Protein AF-A0A7S3U4G2-F1 (afdb_monomer_lite)

Organism: Emiliania huxleyi (NCBI:txid2903)

Structure (mmCIF, N/CA/C/O backbone):
data_AF-A0A7S3U4G2-F1
#
_entry.id   AF-A0A7S3U4G2-F1
#
loop_
_atom_site.group_PDB
_atom_site.id
_atom_site.type_symbol
_atom_site.label_atom_id
_atom_site.label_alt_id
_atom_site.label_comp_id
_atom_site.label_asym_id
_atom_site.label_entity_id
_atom_site.label_seq_id
_atom_site.pdbx_PDB_ins_code
_atom_site.Cartn_x
_atom_site.Cartn_y
_atom_site.Cartn_z
_atom_site.occupancy
_atom_site.B_iso_or_equiv
_atom_site.auth_seq_id
_atom_site.auth_comp_id
_atom_site.auth_asym_id
_atom_site.auth_atom_id
_atom_site.pdbx_PDB_model_num
ATOM 1 N N . MET A 1 1 ? 7.130 -11.786 4.371 1.00 57.59 1 MET A N 1
ATOM 2 C CA . MET A 1 1 ? 6.253 -10.591 4.353 1.00 57.59 1 MET A CA 1
ATOM 3 C C . MET A 1 1 ? 6.953 -9.385 3.728 1.00 57.59 1 MET A C 1
ATOM 5 O O . MET A 1 1 ? 6.500 -8.900 2.701 1.00 57.59 1 MET A O 1
ATOM 9 N N . THR A 1 2 ? 8.106 -8.958 4.252 1.00 66.75 2 THR A N 1
ATOM 10 C CA . THR A 1 2 ? 8.845 -7.776 3.760 1.00 66.75 2 THR A CA 1
ATOM 11 C C . THR A 1 2 ? 9.360 -7.904 2.317 1.00 66.75 2 THR A C 1
ATOM 13 O O . THR A 1 2 ? 9.430 -6.906 1.603 1.00 66.75 2 THR A O 1
ATOM 16 N N . GLU A 1 3 ? 9.687 -9.114 1.851 1.00 79.25 3 GLU A N 1
ATOM 17 C CA . GLU A 1 3 ? 10.162 -9.329 0.473 1.00 79.25 3 GLU A CA 1
ATOM 18 C C . GLU A 1 3 ? 9.073 -9.144 -0.588 1.00 79.25 3 GLU A C 1
ATOM 20 O O . GLU A 1 3 ? 9.328 -8.510 -1.610 1.00 79.25 3 GLU A O 1
ATOM 25 N N . ALA A 1 4 ? 7.849 -9.615 -0.330 1.00 83.06 4 ALA A N 1
ATOM 26 C CA . ALA A 1 4 ? 6.723 -9.422 -1.245 1.00 83.06 4 ALA A CA 1
ATOM 27 C C . ALA A 1 4 ? 6.424 -7.926 -1.426 1.00 83.06 4 ALA A C 1
ATOM 29 O O . ALA A 1 4 ? 6.342 -7.437 -2.547 1.00 83.06 4 ALA A O 1
ATOM 30 N N . LEU A 1 5 ? 6.377 -7.179 -0.320 1.00 84.56 5 LEU A N 1
ATOM 31 C CA . LEU A 1 5 ? 6.227 -5.723 -0.309 1.00 84.56 5 LEU A CA 1
ATOM 32 C C . LEU A 1 5 ? 7.298 -5.018 -1.156 1.00 84.56 5 LEU A C 1
ATOM 34 O O . LEU A 1 5 ? 6.968 -4.215 -2.024 1.00 84.56 5 LEU A O 1
ATOM 38 N N . ARG A 1 6 ? 8.578 -5.364 -0.967 1.00 85.56 6 ARG A N 1
ATOM 39 C CA . ARG A 1 6 ? 9.690 -4.822 -1.773 1.00 85.56 6 ARG A CA 1
ATOM 40 C C . ARG A 1 6 ? 9.549 -5.146 -3.256 1.00 85.56 6 ARG A C 1
ATOM 42 O O . ARG A 1 6 ? 9.810 -4.280 -4.091 1.00 85.56 6 ARG A O 1
ATOM 49 N N . SER A 1 7 ? 9.134 -6.370 -3.573 1.00 89.06 7 SER A N 1
ATOM 50 C CA . SER A 1 7 ? 8.895 -6.801 -4.949 1.00 89.06 7 SER A CA 1
ATOM 51 C C . SER A 1 7 ? 7.796 -5.963 -5.608 1.00 89.06 7 SER A C 1
ATOM 53 O O . SER A 1 7 ? 8.023 -5.401 -6.678 1.00 89.06 7 SER A O 1
ATOM 55 N N . HIS A 1 8 ? 6.656 -5.772 -4.933 1.00 90.81 8 HIS A N 1
ATOM 56 C CA . HIS A 1 8 ? 5.550 -4.958 -5.445 1.00 90.81 8 HIS A CA 1
ATOM 57 C C . HIS A 1 8 ? 5.935 -3.490 -5.631 1.00 90.81 8 HIS A C 1
ATOM 59 O O . HIS A 1 8 ? 5.582 -2.903 -6.648 1.00 90.81 8 HIS A O 1
ATOM 65 N N . VAL A 1 9 ? 6.704 -2.894 -4.712 1.00 89.44 9 VAL A N 1
ATOM 66 C CA . VAL A 1 9 ? 7.196 -1.515 -4.889 1.00 89.44 9 VAL A CA 1
ATOM 67 C C . VAL A 1 9 ? 8.106 -1.405 -6.116 1.00 89.44 9 VAL A C 1
ATOM 69 O O . VAL A 1 9 ? 7.990 -0.457 -6.894 1.00 89.44 9 VAL A O 1
ATOM 72 N N . ARG A 1 10 ? 8.999 -2.380 -6.330 1.00 88.62 10 ARG A N 1
ATOM 73 C CA . ARG A 1 10 ? 9.866 -2.412 -7.517 1.00 88.62 10 ARG A CA 1
ATOM 74 C C . ARG A 1 10 ?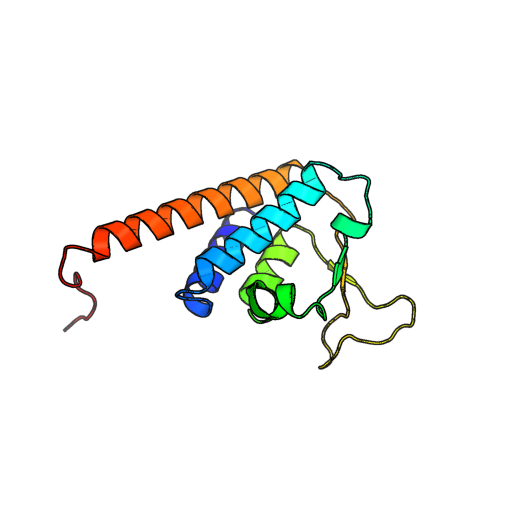 9.056 -2.593 -8.804 1.00 88.62 10 ARG A C 1
ATOM 76 O O . ARG A 1 10 ? 9.342 -1.908 -9.783 1.00 88.62 10 ARG A O 1
ATOM 83 N N . ALA A 1 11 ? 8.064 -3.479 -8.803 1.00 90.69 11 ALA A N 1
ATOM 84 C CA . ALA A 1 11 ? 7.182 -3.698 -9.946 1.00 90.69 11 ALA A CA 1
ATOM 85 C C . ALA A 1 11 ? 6.344 -2.445 -10.252 1.00 90.69 11 ALA A C 1
ATOM 87 O O . ALA A 1 11 ? 6.334 -1.977 -11.388 1.00 90.69 11 ALA A O 1
ATOM 88 N N . LEU A 1 12 ? 5.779 -1.806 -9.221 1.00 90.50 12 LEU A N 1
ATOM 89 C CA . LEU A 1 12 ? 5.065 -0.535 -9.341 1.00 90.50 12 LEU A CA 1
ATOM 90 C C . LEU A 1 12 ? 5.952 0.546 -9.959 1.00 90.50 12 LEU A C 1
ATOM 92 O O . LEU A 1 12 ? 5.480 1.307 -10.795 1.00 90.50 12 LEU A O 1
ATOM 96 N N . ARG A 1 13 ? 7.237 0.609 -9.597 1.00 87.69 13 ARG A N 1
ATOM 97 C CA . ARG A 1 13 ? 8.189 1.541 -10.213 1.00 87.69 13 ARG A CA 1
ATOM 98 C C . ARG A 1 13 ? 8.384 1.282 -11.702 1.00 87.69 13 ARG A C 1
ATOM 100 O O . ARG A 1 13 ? 8.422 2.235 -12.475 1.00 87.69 13 ARG A O 1
ATOM 107 N N . ALA A 1 14 ? 8.521 0.017 -12.085 1.00 88.12 14 ALA A N 1
ATOM 108 C CA . ALA A 1 14 ? 8.677 -0.372 -13.480 1.00 88.12 14 ALA A CA 1
ATOM 109 C C . ALA A 1 14 ? 7.418 -0.058 -14.308 1.00 88.12 14 ALA A C 1
ATOM 111 O O . ALA A 1 14 ? 7.545 0.396 -15.439 1.00 88.12 14 ALA A O 1
ATOM 112 N N . GLU A 1 15 ? 6.224 -0.236 -13.735 1.00 90.00 15 GLU A N 1
ATOM 113 C CA . GLU A 1 15 ? 4.950 0.054 -14.409 1.00 90.00 15 GLU A CA 1
ATOM 114 C C . GLU A 1 15 ? 4.600 1.548 -14.444 1.00 90.00 15 GLU A C 1
ATOM 116 O O . GLU A 1 15 ? 4.120 2.061 -15.451 1.00 90.00 15 GLU A O 1
ATOM 121 N N . SER A 1 16 ? 4.826 2.259 -13.338 1.00 85.62 16 SER A N 1
ATOM 122 C CA . SER A 1 16 ? 4.400 3.655 -13.179 1.00 85.62 16 SER A CA 1
ATOM 123 C C . SER A 1 16 ? 5.389 4.642 -13.790 1.00 85.62 16 SER A C 1
ATOM 125 O O . SER A 1 16 ? 5.000 5.766 -14.112 1.00 85.62 16 SER A O 1
ATOM 127 N N . GLY A 1 17 ? 6.666 4.260 -13.912 1.00 86.12 17 GLY A N 1
ATOM 128 C CA . GLY A 1 17 ? 7.730 5.122 -14.423 1.00 86.12 17 GLY A CA 1
ATOM 129 C C . GLY A 1 17 ? 7.780 6.461 -13.684 1.00 86.12 17 GLY A C 1
ATOM 130 O O . GLY A 1 17 ? 8.026 6.514 -12.481 1.00 86.12 17 GLY A O 1
ATOM 131 N N . GLU A 1 18 ? 7.495 7.550 -14.397 1.00 84.31 18 GLU A N 1
ATOM 132 C CA . GLU A 1 18 ? 7.459 8.917 -13.855 1.00 84.31 18 GLU A CA 1
ATOM 133 C C . GLU A 1 18 ? 6.320 9.143 -12.847 1.00 84.31 18 GLU A C 1
ATOM 135 O O . GLU A 1 18 ? 6.453 9.947 -11.926 1.00 84.31 18 GLU A O 1
ATOM 140 N N . LYS A 1 19 ? 5.216 8.391 -12.953 1.00 86.50 19 LYS A N 1
ATOM 141 C CA . LYS A 1 19 ? 4.089 8.462 -12.005 1.00 86.50 19 LYS A CA 1
ATOM 142 C C . LYS A 1 19 ? 4.371 7.747 -10.682 1.00 86.50 19 LYS A C 1
ATOM 144 O O . LYS A 1 19 ? 3.535 7.794 -9.782 1.00 86.50 19 LYS A O 1
ATOM 149 N N . PHE A 1 20 ? 5.528 7.096 -10.548 1.00 88.88 20 PHE A N 1
ATOM 150 C CA . PHE A 1 20 ? 5.891 6.341 -9.352 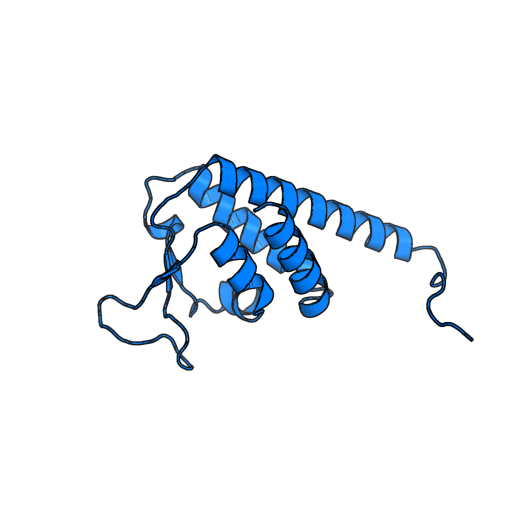1.00 88.88 20 PHE A CA 1
ATOM 151 C C . PHE A 1 20 ? 5.869 7.201 -8.082 1.00 88.88 20 PHE A C 1
ATOM 153 O O . PHE A 1 20 ? 5.338 6.758 -7.069 1.00 88.88 20 PHE A O 1
ATOM 160 N N . ASP A 1 21 ? 6.364 8.442 -8.136 1.00 88.00 21 ASP A N 1
ATOM 161 C CA . ASP A 1 21 ? 6.355 9.341 -6.970 1.00 88.00 21 ASP A CA 1
ATOM 162 C C . ASP A 1 21 ? 4.921 9.665 -6.517 1.00 88.00 21 ASP A C 1
ATOM 164 O O . ASP A 1 21 ? 4.592 9.506 -5.344 1.00 88.00 21 ASP A O 1
ATOM 168 N N . ALA A 1 22 ? 4.030 9.992 -7.461 1.00 89.44 22 ALA A N 1
ATOM 169 C CA . ALA A 1 22 ? 2.620 10.267 -7.178 1.00 89.44 22 ALA A CA 1
ATOM 170 C C . ALA A 1 22 ? 1.862 9.033 -6.651 1.00 89.44 22 ALA A C 1
ATOM 172 O O . ALA A 1 22 ? 0.973 9.157 -5.800 1.00 89.44 22 ALA A O 1
ATOM 173 N N . ALA A 1 23 ? 2.207 7.840 -7.145 1.00 90.25 23 ALA A N 1
ATOM 174 C CA . ALA A 1 23 ? 1.660 6.573 -6.670 1.00 90.25 23 ALA A CA 1
ATOM 175 C C . ALA A 1 23 ? 2.082 6.299 -5.216 1.00 90.25 23 ALA A C 1
ATOM 177 O O . ALA A 1 23 ? 1.239 5.985 -4.370 1.00 90.25 23 ALA A O 1
ATOM 178 N N . LEU A 1 24 ? 3.373 6.479 -4.908 1.00 90.12 24 LEU A N 1
ATOM 179 C CA . LEU A 1 24 ? 3.916 6.329 -3.558 1.00 90.12 24 LEU A CA 1
ATOM 180 C C . LEU A 1 24 ? 3.353 7.371 -2.589 1.00 90.12 24 LEU A C 1
ATOM 182 O O . LEU A 1 24 ? 3.013 7.012 -1.467 1.00 90.12 24 LEU A O 1
ATOM 186 N N . ASP A 1 25 ? 3.213 8.628 -3.008 1.00 90.12 25 ASP A N 1
ATOM 187 C CA . ASP A 1 25 ? 2.622 9.696 -2.194 1.00 90.12 25 ASP A CA 1
ATOM 188 C C . ASP A 1 25 ? 1.161 9.394 -1.830 1.00 90.12 25 ASP A C 1
ATOM 190 O O . ASP A 1 25 ? 0.761 9.477 -0.664 1.00 90.12 25 ASP A O 1
ATOM 194 N N . THR A 1 26 ? 0.388 8.918 -2.812 1.00 90.88 26 THR A N 1
ATOM 195 C CA . THR A 1 26 ? -0.989 8.463 -2.587 1.00 90.88 26 THR A CA 1
ATOM 196 C C . THR A 1 26 ? -1.014 7.306 -1.588 1.00 90.88 26 THR A C 1
ATOM 198 O O . THR A 1 26 ? -1.779 7.340 -0.625 1.00 90.88 26 THR A O 1
ATOM 201 N N . CYS A 1 27 ? -0.148 6.303 -1.765 1.00 90.75 27 CYS A N 1
ATOM 202 C CA . CYS A 1 27 ? -0.077 5.160 -0.859 1.00 90.75 27 CYS A CA 1
ATOM 203 C C . CYS A 1 27 ? 0.346 5.570 0.560 1.00 90.75 27 CYS A C 1
ATOM 205 O O . CYS A 1 27 ? -0.257 5.133 1.537 1.00 90.75 27 CYS A O 1
ATOM 207 N N . LYS A 1 28 ? 1.345 6.447 0.687 1.00 91.12 28 LYS A N 1
ATOM 208 C CA . LYS A 1 28 ? 1.814 6.994 1.964 1.00 91.12 28 LYS A CA 1
ATOM 209 C C . LYS A 1 28 ? 0.689 7.728 2.690 1.00 91.12 28 LYS A C 1
ATOM 211 O O . LYS A 1 28 ? 0.503 7.524 3.885 1.00 91.12 28 LYS A O 1
ATOM 216 N N . THR A 1 29 ? -0.064 8.565 1.981 1.00 91.06 29 THR A N 1
ATOM 217 C CA . THR A 1 29 ? -1.191 9.319 2.548 1.00 91.06 29 THR A CA 1
ATOM 218 C C . THR A 1 29 ? -2.280 8.384 3.064 1.00 91.06 29 THR A C 1
ATOM 220 O O . THR A 1 29 ? -2.758 8.559 4.180 1.00 91.06 29 THR A O 1
ATOM 223 N N . LEU A 1 30 ? -2.622 7.345 2.298 1.00 89.12 30 LEU A N 1
ATOM 224 C CA . LEU A 1 30 ? -3.596 6.339 2.725 1.00 89.12 30 LEU A CA 1
ATOM 225 C C . LEU A 1 30 ? -3.149 5.620 4.005 1.00 89.12 30 LEU A C 1
ATOM 227 O O . LEU A 1 30 ? -3.928 5.515 4.948 1.00 89.12 30 LEU A O 1
ATOM 231 N N . LEU A 1 31 ? -1.889 5.181 4.062 1.00 90.06 31 LEU A N 1
ATOM 232 C CA . LEU A 1 31 ? -1.334 4.496 5.231 1.00 90.06 31 LEU A CA 1
ATOM 233 C C . LEU A 1 31 ? -1.238 5.407 6.459 1.00 90.06 31 LEU A C 1
ATOM 235 O O . LEU A 1 31 ? -1.576 4.965 7.553 1.00 90.06 31 LEU A O 1
ATOM 239 N N . GLN A 1 32 ? -0.818 6.666 6.292 1.00 90.62 32 GLN A N 1
ATOM 240 C CA . GLN A 1 32 ? -0.786 7.642 7.390 1.00 90.62 32 GLN A CA 1
ATOM 241 C C . GLN A 1 32 ? -2.181 7.891 7.947 1.00 90.62 32 GLN A C 1
ATOM 243 O O . GLN A 1 32 ? -2.358 7.755 9.148 1.00 90.62 32 GLN A O 1
ATOM 248 N N . ASN A 1 33 ? -3.181 8.133 7.096 1.00 91.00 33 ASN A N 1
ATOM 249 C CA . ASN A 1 33 ? -4.547 8.376 7.561 1.00 91.00 33 ASN A CA 1
ATOM 250 C C . ASN A 1 33 ? -5.092 7.204 8.398 1.00 91.00 33 ASN A C 1
ATOM 252 O O . ASN A 1 33 ? -5.761 7.422 9.405 1.00 91.00 33 ASN A O 1
ATOM 256 N N . VAL A 1 34 ? -4.784 5.960 8.008 1.00 90.06 34 VAL A N 1
ATOM 257 C CA . VAL A 1 34 ? -5.155 4.763 8.782 1.00 90.06 34 VAL A CA 1
ATOM 258 C C . VAL A 1 34 ? -4.371 4.668 10.091 1.00 90.06 34 VAL A C 1
ATOM 260 O O . VAL A 1 34 ? -4.943 4.295 11.107 1.00 90.06 34 VAL A O 1
ATOM 263 N N . LEU A 1 35 ? -3.073 4.981 10.091 1.00 88.56 35 LEU A N 1
ATOM 264 C CA . LEU A 1 35 ? -2.243 4.954 11.301 1.00 88.56 35 LEU A CA 1
ATOM 265 C C . LEU A 1 35 ? -2.627 6.053 12.301 1.00 88.56 35 LEU A C 1
ATOM 267 O O . LEU A 1 35 ? -2.607 5.813 13.505 1.00 88.56 35 LEU A O 1
ATOM 271 N N . GLU A 1 36 ? -2.975 7.241 11.810 1.00 89.56 36 GLU A N 1
ATOM 272 C CA . GLU A 1 36 ? -3.425 8.376 12.616 1.00 89.56 36 GLU A CA 1
ATOM 273 C C . GLU A 1 36 ? -4.836 8.148 13.165 1.00 89.56 36 GLU A C 1
ATOM 275 O O . GLU A 1 36 ? -5.115 8.475 14.318 1.00 89.56 36 GLU A O 1
ATOM 280 N N . GLN A 1 37 ? -5.727 7.565 12.357 1.00 88.56 37 GLN A N 1
ATOM 281 C CA . GLN A 1 37 ? -7.114 7.300 12.732 1.00 88.56 37 GLN A CA 1
ATOM 282 C C . GLN A 1 37 ? -7.522 5.854 12.394 1.00 88.56 37 GLN A C 1
ATOM 284 O O . GLN A 1 37 ? -8.322 5.626 11.483 1.00 88.56 37 GLN A O 1
ATOM 289 N N . PRO A 1 38 ? -7.030 4.855 13.150 1.00 85.06 38 PRO A N 1
ATOM 290 C CA . PRO A 1 38 ? -7.322 3.447 12.878 1.00 85.06 38 PRO A CA 1
ATOM 291 C C . PRO A 1 38 ? -8.771 3.063 13.189 1.00 85.06 38 PRO A C 1
ATOM 293 O O . PRO A 1 38 ? -9.251 2.054 12.683 1.00 85.06 38 PRO A O 1
ATOM 296 N N . ASP A 1 39 ? -9.484 3.843 14.001 1.00 83.06 39 ASP A N 1
ATOM 297 C CA . ASP A 1 39 ? -10.900 3.611 14.332 1.00 83.06 39 ASP A CA 1
ATOM 298 C C . ASP A 1 39 ? -11.853 4.072 13.210 1.00 83.06 39 ASP A C 1
ATOM 300 O O . ASP A 1 39 ? -13.003 3.655 13.109 1.00 83.06 39 ASP A O 1
ATOM 304 N N . GLU A 1 40 ? -11.356 4.913 12.307 1.00 85.25 40 GLU A N 1
ATOM 305 C CA . GLU A 1 40 ? -12.167 5.623 11.333 1.00 85.25 40 GLU A CA 1
ATOM 306 C C . GLU A 1 40 ? -12.321 4.794 10.042 1.00 85.25 40 GLU A C 1
ATOM 308 O O . GLU A 1 40 ? -11.435 4.714 9.183 1.00 85.25 40 GLU A O 1
ATOM 313 N N . ALA A 1 41 ? -13.488 4.159 9.891 1.00 79.44 41 ALA A N 1
ATOM 314 C CA . ALA A 1 41 ? -13.774 3.195 8.823 1.00 79.44 41 ALA A CA 1
ATOM 315 C C . ALA A 1 41 ? -13.593 3.761 7.400 1.00 79.44 41 ALA A C 1
ATOM 317 O O . ALA A 1 41 ? -13.231 3.021 6.479 1.00 79.44 41 ALA A O 1
ATOM 318 N N . LYS A 1 42 ? -13.782 5.075 7.207 1.00 81.19 42 LYS A N 1
ATOM 319 C CA . LYS A 1 42 ? -13.562 5.737 5.906 1.00 81.19 42 LYS A CA 1
ATOM 320 C C . LYS A 1 42 ? -12.099 5.714 5.453 1.00 81.19 42 LYS A C 1
ATOM 322 O O . LYS A 1 42 ? -11.858 5.764 4.255 1.00 81.19 42 LYS A O 1
ATOM 327 N N . PHE A 1 43 ? -11.131 5.633 6.370 1.00 85.75 43 PHE A N 1
ATOM 328 C CA . PHE A 1 43 ? -9.711 5.521 6.011 1.00 85.75 43 PHE A CA 1
ATOM 329 C C . PHE A 1 43 ? -9.287 4.073 5.806 1.00 85.75 43 PHE A C 1
ATOM 331 O O . PHE A 1 43 ? -8.415 3.795 4.988 1.00 85.75 43 PHE A O 1
ATOM 338 N N . ARG A 1 44 ? -9.968 3.141 6.476 1.00 85.62 44 ARG A N 1
ATOM 339 C CA . ARG A 1 44 ? -9.799 1.697 6.274 1.00 85.62 44 ARG A CA 1
ATOM 340 C C . ARG A 1 44 ? -10.447 1.198 4.984 1.00 85.62 44 ARG A C 1
ATOM 342 O O . ARG A 1 44 ? -10.284 0.031 4.657 1.00 85.62 44 ARG A O 1
ATOM 349 N N . THR A 1 45 ? -11.172 2.045 4.254 1.00 86.12 45 THR A N 1
ATOM 350 C CA . THR A 1 45 ? -11.877 1.657 3.028 1.00 86.12 45 THR A CA 1
ATOM 351 C C . THR A 1 45 ? -11.500 2.581 1.877 1.00 86.12 45 THR A C 1
ATOM 353 O O . THR A 1 45 ? -11.735 3.785 1.923 1.00 86.12 45 THR 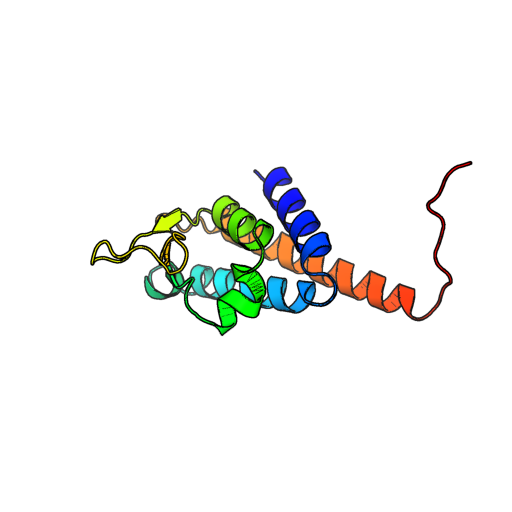A O 1
ATOM 356 N N . ILE A 1 46 ? -10.945 2.022 0.807 1.00 87.38 46 ILE A N 1
ATOM 357 C CA . ILE A 1 46 ? -10.529 2.753 -0.388 1.00 87.38 46 ILE A CA 1
ATOM 358 C C . ILE A 1 46 ? -11.493 2.427 -1.518 1.00 87.38 46 ILE A C 1
ATOM 360 O O . ILE A 1 46 ? -11.748 1.269 -1.829 1.00 87.38 46 ILE A O 1
ATOM 364 N N . ARG A 1 47 ? -12.020 3.461 -2.167 1.00 84.44 47 ARG A N 1
ATOM 365 C CA . ARG A 1 47 ? -12.966 3.319 -3.275 1.00 84.44 47 ARG A CA 1
ATOM 366 C C . ARG A 1 47 ? -12.199 3.225 -4.592 1.00 84.44 47 ARG A C 1
ATOM 368 O O . ARG A 1 47 ? -11.604 4.214 -5.019 1.00 84.44 47 ARG A O 1
ATOM 375 N N . LEU A 1 48 ? -12.232 2.061 -5.242 1.00 81.81 48 LEU A N 1
ATOM 376 C CA . LEU A 1 48 ? -11.477 1.816 -6.480 1.00 81.81 48 LEU A CA 1
ATOM 377 C C . LEU A 1 48 ? -11.984 2.669 -7.650 1.00 81.81 48 LEU A C 1
ATOM 379 O O . LEU A 1 48 ? -11.196 3.095 -8.489 1.00 81.81 48 LEU A O 1
ATOM 383 N N . GLY A 1 49 ? -13.276 3.011 -7.646 1.00 76.00 49 GLY A N 1
ATOM 384 C CA . GLY A 1 49 ? -13.880 3.934 -8.612 1.00 76.00 49 GLY A CA 1
ATOM 385 C C . GLY A 1 49 ? -13.526 5.417 -8.416 1.00 76.00 49 GLY A C 1
ATOM 386 O O . GLY A 1 49 ? -13.991 6.252 -9.188 1.00 76.00 49 GLY A O 1
ATOM 387 N N . ASN A 1 50 ? -12.741 5.791 -7.397 1.00 83.75 50 ASN A N 1
ATOM 388 C CA . ASN A 1 50 ? -12.285 7.175 -7.255 1.00 83.75 50 ASN A CA 1
ATOM 389 C C . ASN A 1 50 ? -11.245 7.486 -8.342 1.00 83.75 50 ASN A C 1
ATOM 391 O O . ASN A 1 50 ? -10.133 6.966 -8.297 1.00 83.75 50 ASN A O 1
ATOM 395 N N . ALA A 1 51 ? -11.586 8.374 -9.281 1.00 83.75 51 ALA A N 1
ATOM 396 C CA . ALA A 1 51 ? -10.734 8.730 -10.415 1.00 83.75 51 ALA A CA 1
ATOM 397 C C . ALA A 1 51 ? -9.318 9.169 -10.000 1.00 83.75 51 ALA A C 1
ATOM 399 O O . ALA A 1 51 ? -8.351 8.794 -10.658 1.00 83.75 51 ALA A O 1
ATOM 400 N N . ALA A 1 52 ? -9.177 9.904 -8.890 1.00 84.88 52 ALA A N 1
ATOM 401 C CA . ALA A 1 52 ? -7.871 10.349 -8.402 1.00 84.88 52 ALA A CA 1
ATOM 402 C C . ALA A 1 52 ? -7.017 9.179 -7.894 1.00 84.88 52 ALA A C 1
ATOM 404 O O . ALA A 1 52 ? -5.821 9.117 -8.174 1.00 84.88 52 ALA A O 1
ATOM 405 N N . PHE A 1 53 ? -7.633 8.237 -7.175 1.00 87.12 53 PHE A N 1
ATOM 406 C CA . PHE A 1 53 ? -6.957 7.023 -6.728 1.00 87.12 53 PHE A CA 1
ATOM 407 C C . PHE A 1 53 ? -6.613 6.128 -7.918 1.00 87.12 53 PHE A C 1
ATOM 409 O O . PHE A 1 53 ? -5.475 5.680 -8.040 1.00 87.12 53 PHE A O 1
ATOM 416 N N . HIS A 1 54 ? -7.574 5.900 -8.814 1.00 86.69 54 HIS A N 1
ATOM 417 C CA . HIS A 1 54 ? -7.403 5.036 -9.973 1.00 86.69 54 HIS A CA 1
ATOM 418 C C . HIS A 1 54 ? -6.277 5.544 -10.879 1.00 86.69 54 HIS A C 1
ATOM 420 O O . HIS A 1 54 ? -5.339 4.809 -11.140 1.00 86.69 54 HIS A O 1
ATOM 426 N N . GLN A 1 55 ? -6.271 6.826 -11.247 1.00 87.00 55 GLN A N 1
ATOM 427 C CA . GLN A 1 55 ? -5.218 7.428 -12.080 1.00 87.00 55 GLN A CA 1
ATOM 428 C C . GLN A 1 55 ? -3.809 7.368 -11.465 1.00 87.00 55 GLN A C 1
ATOM 430 O O . GLN A 1 55 ? -2.814 7.389 -12.192 1.00 87.00 55 GLN A O 1
ATOM 435 N N . ARG A 1 56 ? -3.703 7.358 -10.129 1.00 87.94 56 ARG A N 1
ATOM 436 C CA . ARG A 1 56 ? -2.411 7.414 -9.426 1.00 87.94 56 ARG A CA 1
ATOM 437 C C . ARG A 1 56 ? -1.878 6.052 -9.012 1.00 87.94 56 ARG A C 1
ATOM 439 O O . ARG A 1 56 ? -0.679 5.836 -9.106 1.00 87.94 56 ARG A O 1
ATOM 446 N N . LEU A 1 57 ? -2.741 5.162 -8.534 1.00 88.19 57 LEU A N 1
ATOM 447 C CA . LEU A 1 57 ? -2.345 3.875 -7.962 1.00 88.19 57 LEU A CA 1
ATOM 448 C C . LEU A 1 57 ? -3.249 2.732 -8.430 1.00 88.19 57 LEU A C 1
ATOM 450 O O . LEU A 1 57 ? -2.751 1.657 -8.747 1.00 88.19 57 LEU A O 1
ATOM 454 N N . GLY A 1 58 ? -4.563 2.963 -8.505 1.00 85.44 58 GLY A N 1
ATOM 455 C CA . GLY A 1 58 ? -5.542 1.912 -8.794 1.00 85.44 58 GLY A CA 1
ATOM 456 C C . GLY A 1 58 ? -5.533 1.374 -10.226 1.00 85.44 58 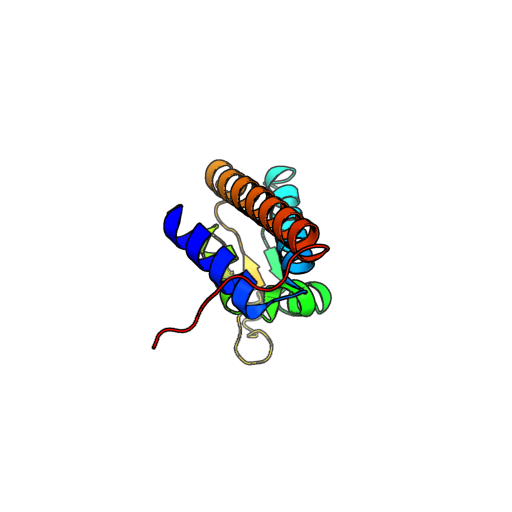GLY A C 1
ATOM 457 O O . GLY A 1 58 ? -6.048 0.286 -10.451 1.00 85.44 58 GLY A O 1
ATOM 458 N N . GLN A 1 59 ? -4.936 2.095 -11.177 1.00 86.69 59 GLN A N 1
ATOM 459 C CA . GLN A 1 59 ? -4.723 1.633 -12.550 1.00 86.69 59 GLN A CA 1
ATOM 460 C C . GLN A 1 59 ? -3.568 0.628 -12.661 1.00 86.69 59 GLN A C 1
ATOM 462 O O . GLN A 1 59 ? -3.435 -0.035 -13.685 1.00 86.69 59 GLN A O 1
ATOM 467 N N . PHE A 1 60 ? -2.706 0.546 -11.641 1.00 89.88 60 PHE A N 1
ATOM 468 C CA . PHE A 1 60 ? -1.524 -0.306 -11.659 1.00 89.88 60 PHE A CA 1
ATOM 469 C C . PHE A 1 60 ? -1.795 -1.593 -10.871 1.00 89.88 60 PHE A C 1
ATOM 471 O O . PHE A 1 60 ? -2.043 -1.520 -9.661 1.00 89.88 60 PHE A O 1
ATOM 478 N N . PRO A 1 61 ? -1.693 -2.782 -11.492 1.00 88.44 61 PRO A N 1
ATOM 479 C CA . PRO A 1 61 ? -1.888 -4.049 -10.793 1.00 88.44 61 PRO A CA 1
ATOM 480 C C . PRO A 1 61 ? -0.896 -4.220 -9.635 1.00 88.44 61 PRO A C 1
ATOM 482 O O . PRO A 1 61 ? -1.299 -4.663 -8.558 1.00 88.44 61 PRO A O 1
ATOM 485 N N . SER A 1 62 ? 0.361 -3.774 -9.783 1.00 90.38 62 SER A N 1
ATOM 486 C CA . SER A 1 62 ? 1.320 -3.758 -8.667 1.00 90.38 62 SER A CA 1
ATOM 487 C C . SER A 1 62 ? 0.904 -2.835 -7.519 1.00 90.38 62 SER A C 1
ATOM 489 O O . SER A 1 62 ? 1.231 -3.114 -6.368 1.00 90.38 62 SER A O 1
ATOM 491 N N . GLY A 1 63 ? 0.164 -1.756 -7.799 1.00 89.00 63 GLY A N 1
ATOM 492 C CA . GLY A 1 63 ? -0.361 -0.843 -6.780 1.00 89.00 63 GLY A CA 1
ATOM 493 C C . GLY A 1 63 ? -1.447 -1.501 -5.931 1.00 89.00 63 GLY A C 1
ATOM 494 O O . GLY A 1 63 ? -1.422 -1.412 -4.704 1.00 89.00 63 GLY A O 1
ATOM 495 N N . ILE A 1 64 ? -2.350 -2.242 -6.572 1.00 89.06 64 ILE A N 1
ATOM 496 C CA . ILE A 1 64 ? -3.365 -3.045 -5.879 1.00 89.06 64 ILE A CA 1
ATOM 497 C C . ILE A 1 64 ? -2.714 -4.195 -5.095 1.00 89.06 64 ILE A C 1
ATOM 499 O O . ILE A 1 64 ? -3.040 -4.408 -3.929 1.00 89.06 64 ILE A O 1
ATOM 503 N N . ALA A 1 65 ? -1.752 -4.905 -5.692 1.00 89.69 65 ALA A N 1
ATOM 504 C CA . ALA A 1 65 ? -1.038 -6.004 -5.034 1.00 89.69 65 ALA A CA 1
ATOM 505 C C . ALA A 1 65 ? -0.231 -5.543 -3.804 1.00 89.69 65 ALA A C 1
ATOM 507 O O . ALA A 1 65 ? -0.158 -6.254 -2.794 1.00 89.69 65 ALA A O 1
ATOM 508 N N . LEU A 1 66 ? 0.329 -4.330 -3.856 1.00 89.56 66 LEU A N 1
ATOM 509 C CA . LEU A 1 66 ? 0.977 -3.685 -2.717 1.00 89.56 66 LEU A CA 1
ATOM 510 C C . LEU A 1 66 ? -0.012 -3.474 -1.562 1.00 89.56 66 LEU A C 1
ATOM 512 O O . LEU A 1 66 ? 0.285 -3.878 -0.440 1.00 89.56 66 LEU A O 1
ATOM 516 N N . LEU A 1 67 ? -1.186 -2.893 -1.835 1.00 89.50 67 LEU A N 1
ATOM 517 C CA . LEU A 1 67 ? -2.231 -2.697 -0.824 1.00 89.50 67 LEU A CA 1
ATOM 518 C C . LEU A 1 67 ? -2.689 -4.038 -0.240 1.00 89.50 67 LEU A C 1
ATOM 520 O O . LEU A 1 67 ? -2.760 -4.185 0.977 1.00 89.50 67 LEU A O 1
ATOM 524 N N . ARG A 1 68 ? -2.891 -5.059 -1.077 1.00 89.56 68 ARG A N 1
ATOM 525 C CA . ARG A 1 68 ? -3.235 -6.406 -0.597 1.00 89.56 68 ARG A CA 1
ATOM 526 C C . ARG A 1 68 ? -2.179 -7.001 0.331 1.00 89.56 68 ARG A C 1
ATOM 528 O O . ARG A 1 68 ? -2.507 -7.595 1.352 1.00 89.56 68 ARG A O 1
ATOM 535 N N . SER A 1 69 ? -0.900 -6.761 0.045 1.00 89.38 69 SER A N 1
ATOM 536 C CA . SER A 1 69 ? 0.208 -7.191 0.915 1.00 89.38 69 SER A CA 1
ATOM 537 C C . SER A 1 69 ? 0.245 -6.468 2.268 1.00 89.38 69 SER A C 1
ATOM 539 O O . SER A 1 69 ? 0.881 -6.955 3.201 1.00 89.38 69 SER A O 1
ATOM 541 N N . LEU A 1 70 ? -0.408 -5.307 2.366 1.00 88.31 70 LEU A N 1
ATOM 542 C CA . LEU A 1 70 ? -0.549 -4.509 3.587 1.00 88.31 70 LEU A CA 1
ATOM 543 C C . LEU A 1 70 ? -1.813 -4.871 4.382 1.00 88.31 70 LEU A C 1
ATOM 545 O O . LEU A 1 70 ? -2.057 -4.269 5.423 1.00 88.31 70 LEU A O 1
ATOM 549 N N . GLY A 1 71 ? -2.592 -5.850 3.909 1.00 88.56 71 GLY A N 1
ATOM 550 C CA . GLY A 1 71 ? -3.806 -6.337 4.565 1.00 88.56 71 GLY A CA 1
ATOM 551 C C . GLY A 1 71 ? -5.109 -5.798 3.978 1.00 88.56 71 GLY A C 1
ATOM 552 O O . GLY A 1 71 ? -6.168 -6.084 4.525 1.00 88.56 71 GLY A O 1
ATOM 553 N N . PHE A 1 72 ? -5.066 -5.019 2.890 1.00 90.06 72 PHE A N 1
ATOM 554 C CA . PHE A 1 72 ? -6.293 -4.607 2.210 1.00 90.06 72 PHE A CA 1
ATOM 555 C C . PHE A 1 72 ? -6.906 -5.787 1.451 1.00 90.06 72 PHE A C 1
ATOM 557 O O . PHE A 1 72 ? -6.233 -6.477 0.692 1.00 90.06 72 PHE A O 1
ATOM 564 N N . GLU A 1 73 ? -8.202 -5.982 1.604 1.00 89.00 73 GLU A N 1
ATOM 565 C CA . GLU A 1 73 ? -8.956 -7.065 0.992 1.00 89.00 73 GLU A CA 1
ATOM 566 C C . GLU A 1 73 ? -10.032 -6.508 0.066 1.00 89.00 73 GLU A C 1
ATOM 568 O O . GLU A 1 73 ? -10.536 -5.395 0.242 1.00 89.00 73 GLU A O 1
ATOM 573 N N . ASP A 1 74 ? -10.368 -7.293 -0.951 1.00 86.50 74 ASP A N 1
ATOM 574 C CA . ASP A 1 74 ? -11.380 -6.943 -1.934 1.00 86.50 74 ASP A CA 1
ATOM 575 C C . ASP A 1 74 ? -12.755 -6.901 -1.256 1.00 86.50 74 ASP A C 1
ATOM 577 O O . ASP A 1 74 ? -13.270 -7.918 -0.792 1.00 86.50 74 ASP A O 1
ATOM 581 N N . ALA A 1 75 ? -13.357 -5.716 -1.194 1.00 82.12 75 ALA A N 1
ATOM 582 C CA . ALA A 1 75 ? -14.662 -5.506 -0.591 1.00 82.12 75 ALA A CA 1
ATOM 583 C C . ALA A 1 75 ? -15.684 -5.137 -1.666 1.00 82.12 75 ALA A C 1
ATOM 585 O O . ALA A 1 75 ? -15.500 -4.208 -2.463 1.00 82.12 75 ALA A O 1
ATOM 586 N N . ASN A 1 76 ? -16.792 -5.874 -1.681 1.00 70.81 76 ASN A N 1
ATOM 587 C CA . ASN A 1 76 ? -17.895 -5.575 -2.579 1.00 70.81 76 ASN A CA 1
ATOM 588 C C . ASN A 1 76 ? -18.766 -4.450 -2.002 1.00 70.81 76 ASN A C 1
ATOM 590 O O . ASN A 1 76 ? -18.796 -4.232 -0.788 1.00 70.81 76 ASN A O 1
ATOM 594 N N . ALA A 1 77 ? -19.475 -3.714 -2.861 1.00 63.75 77 ALA A N 1
ATOM 595 C CA . ALA A 1 77 ? -20.458 -2.749 -2.380 1.00 63.75 77 ALA A CA 1
ATOM 596 C C . ALA A 1 77 ? -21.519 -3.467 -1.526 1.00 63.75 77 ALA A C 1
ATOM 598 O O . ALA A 1 77 ? -21.868 -4.607 -1.821 1.00 63.75 77 ALA A O 1
ATOM 599 N N . ALA A 1 78 ? -22.080 -2.794 -0.515 1.00 58.94 78 ALA A N 1
ATOM 600 C CA . ALA A 1 78 ? -23.169 -3.345 0.305 1.00 58.94 78 ALA A CA 1
ATOM 601 C C . ALA A 1 78 ? -24.403 -3.769 -0.524 1.00 58.94 78 ALA A C 1
ATOM 603 O O . ALA A 1 78 ? -25.191 -4.598 -0.088 1.00 58.94 78 ALA A O 1
ATOM 604 N N . ASP A 1 79 ? -24.536 -3.221 -1.731 1.00 59.53 79 ASP A N 1
ATOM 605 C CA . ASP A 1 79 ? -25.566 -3.543 -2.721 1.00 59.53 79 ASP A CA 1
ATOM 606 C C . ASP A 1 79 ? -25.228 -4.783 -3.587 1.00 59.53 79 ASP A C 1
ATOM 608 O O . ASP A 1 79 ? -25.991 -5.183 -4.454 1.00 59.53 79 ASP A O 1
ATOM 612 N N . GLY A 1 80 ? -24.062 -5.409 -3.397 1.00 57.75 80 GLY A N 1
ATOM 613 C CA . GLY A 1 80 ? -23.602 -6.541 -4.214 1.00 57.75 80 GLY A CA 1
ATOM 614 C C . GLY A 1 80 ? -23.134 -6.156 -5.622 1.00 57.75 80 GLY A C 1
ATOM 615 O O . GLY A 1 80 ? -22.560 -6.991 -6.320 1.00 57.75 80 GLY A O 1
ATOM 616 N N . SER A 1 81 ? -23.314 -4.891 -6.013 1.00 57.69 81 SER A N 1
ATOM 617 C CA . SER A 1 81 ? -22.785 -4.322 -7.248 1.00 57.69 81 SER A CA 1
ATOM 618 C C . SER A 1 81 ? -21.255 -4.482 -7.313 1.00 57.69 81 SER A C 1
ATOM 620 O O . SER A 1 81 ? -20.558 -3.916 -6.458 1.00 57.69 81 SER A O 1
ATOM 622 N N . PRO A 1 82 ? -20.712 -5.221 -8.303 1.00 57.62 82 PRO A N 1
ATOM 623 C CA . PRO A 1 82 ? -19.279 -5.214 -8.561 1.00 57.62 82 PRO A CA 1
ATOM 624 C C . PRO A 1 82 ? -18.835 -3.796 -8.940 1.00 57.62 82 PRO A C 1
ATOM 626 O O . PRO A 1 82 ? -19.623 -2.976 -9.422 1.00 57.62 82 PRO A O 1
ATOM 629 N N . GLY A 1 83 ? -17.561 -3.487 -8.719 1.00 57.25 83 GLY A N 1
ATOM 630 C CA . GLY A 1 83 ? -16.955 -2.300 -9.308 1.00 57.25 83 GLY A CA 1
ATOM 631 C C . GLY A 1 83 ? -17.013 -2.366 -10.838 1.00 57.25 83 GLY A C 1
ATOM 632 O O . GLY A 1 83 ? -17.208 -3.429 -11.436 1.00 57.25 83 GLY A O 1
ATOM 633 N N . GLY A 1 84 ? -16.865 -1.209 -11.487 1.00 55.19 84 GLY A N 1
ATOM 634 C CA . GLY A 1 84 ? -16.756 -1.157 -12.946 1.00 55.19 84 GLY A CA 1
ATOM 635 C C . GLY A 1 84 ? -15.640 -2.082 -13.449 1.00 55.19 84 GLY A C 1
ATOM 636 O O . GLY A 1 84 ? -14.610 -2.212 -12.790 1.00 55.19 84 GLY A O 1
ATOM 637 N N . ASP A 1 85 ? -15.867 -2.720 -14.599 1.00 59.31 85 ASP A N 1
ATOM 638 C CA . ASP A 1 85 ? -14.951 -3.688 -15.234 1.00 59.31 85 ASP A CA 1
ATOM 639 C C . ASP A 1 85 ? -14.748 -5.019 -14.469 1.00 59.31 85 ASP A C 1
ATOM 641 O O . ASP A 1 85 ? -13.760 -5.717 -14.663 1.00 59.31 85 ASP A O 1
ATOM 645 N N . GLY A 1 86 ? -15.672 -5.406 -13.575 1.00 57.00 86 GLY A N 1
ATOM 646 C CA . GLY A 1 86 ? -15.574 -6.678 -12.834 1.00 57.00 86 GLY A CA 1
ATOM 647 C C . GLY A 1 86 ? -14.519 -6.675 -11.721 1.00 57.00 86 GLY A C 1
ATOM 648 O O . GLY A 1 86 ? -14.221 -7.715 -11.132 1.00 57.00 86 GLY A O 1
ATOM 649 N N . LEU A 1 87 ? -13.970 -5.502 -11.413 1.00 60.12 87 LEU A N 1
ATOM 650 C CA . LEU A 1 87 ? -13.092 -5.270 -10.276 1.00 60.12 87 LEU A CA 1
ATOM 651 C C . LEU A 1 87 ? -13.923 -5.091 -8.996 1.00 60.12 87 LEU A C 1
ATOM 653 O O . LEU A 1 87 ? -15.094 -4.713 -9.066 1.00 60.12 87 LEU A O 1
ATOM 657 N N . PRO A 1 88 ? -13.358 -5.330 -7.803 1.00 66.38 88 PRO A N 1
ATOM 658 C CA . PRO A 1 88 ? -14.043 -4.982 -6.565 1.00 66.38 88 PRO A CA 1
ATOM 659 C C . PRO A 1 88 ? -14.366 -3.482 -6.535 1.00 66.38 88 PRO A C 1
ATOM 661 O O . PRO A 1 88 ? -13.638 -2.650 -7.077 1.00 66.38 88 PRO A O 1
ATOM 664 N N . ALA A 1 89 ? -15.484 -3.110 -5.917 1.00 77.94 89 ALA A N 1
ATOM 665 C CA . ALA A 1 89 ? -15.855 -1.700 -5.803 1.00 77.94 89 ALA A CA 1
ATOM 666 C C . ALA A 1 89 ?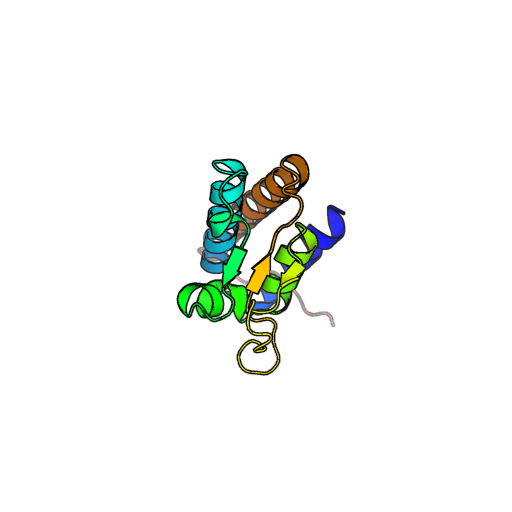 -14.969 -0.958 -4.778 1.00 77.94 89 ALA A C 1
ATOM 668 O O . ALA A 1 89 ? -14.720 0.250 -4.914 1.00 77.94 89 ALA A O 1
ATOM 669 N N . TYR A 1 90 ? -14.466 -1.684 -3.773 1.00 84.44 90 TYR A N 1
ATOM 670 C CA . TYR A 1 90 ? -13.680 -1.150 -2.668 1.00 84.44 90 TYR A CA 1
ATOM 671 C C . TYR A 1 90 ? -12.541 -2.096 -2.271 1.00 84.44 90 TYR A C 1
ATOM 673 O O . TYR A 1 90 ? -12.605 -3.302 -2.485 1.00 84.44 90 TYR A O 1
ATOM 681 N N . LEU A 1 91 ? -11.515 -1.536 -1.642 1.00 88.38 91 LEU A N 1
ATOM 682 C CA . LEU A 1 91 ? -10.541 -2.267 -0.839 1.00 88.38 91 LEU A CA 1
ATOM 683 C C . LEU A 1 91 ? -10.782 -1.910 0.625 1.00 88.38 91 LEU A C 1
ATOM 685 O O . LEU A 1 91 ? -10.736 -0.731 0.968 1.00 88.38 91 LEU A O 1
ATOM 689 N N . ALA A 1 92 ? -11.044 -2.893 1.479 1.00 88.81 92 ALA A N 1
ATOM 690 C CA . ALA A 1 92 ? -11.245 -2.691 2.911 1.00 88.81 92 ALA A CA 1
ATOM 691 C C . ALA A 1 92 ? -10.083 -3.283 3.711 1.00 88.81 92 ALA A C 1
ATOM 693 O O . ALA A 1 92 ? -9.539 -4.315 3.347 1.00 88.81 92 ALA A O 1
ATOM 694 N N . LEU A 1 93 ? -9.715 -2.646 4.817 1.00 89.56 93 LEU A N 1
ATOM 695 C CA . LEU A 1 93 ? -8.677 -3.094 5.740 1.00 89.56 93 LEU A CA 1
ATOM 696 C C . LEU A 1 93 ? -9.334 -3.529 7.059 1.00 89.56 93 LEU A C 1
ATOM 698 O O . LEU A 1 93 ? -9.475 -2.708 7.980 1.00 89.56 93 LEU A O 1
ATOM 702 N N . PRO A 1 94 ? -9.771 -4.797 7.170 1.00 84.69 94 PRO A N 1
ATOM 703 C CA . PRO A 1 94 ? -10.468 -5.268 8.362 1.00 84.69 94 PRO A CA 1
ATOM 704 C C . PRO A 1 94 ? -9.553 -5.246 9.586 1.00 84.69 94 PRO A C 1
ATOM 706 O O . PRO A 1 94 ? -9.962 -4.790 10.653 1.00 84.69 94 PRO A O 1
ATOM 709 N N . VAL A 1 95 ? -8.283 -5.626 9.428 1.00 84.12 95 VAL A N 1
ATOM 710 C CA . VAL A 1 95 ? -7.278 -5.585 10.497 1.00 84.12 95 VAL A CA 1
ATOM 711 C C . VAL A 1 95 ? -6.235 -4.519 10.174 1.00 84.12 95 VAL A C 1
ATOM 713 O O . VAL A 1 95 ? -5.425 -4.680 9.268 1.00 84.12 95 VAL A O 1
ATOM 716 N N . ALA A 1 96 ? -6.255 -3.416 10.924 1.00 81.94 96 ALA A N 1
ATOM 717 C CA . ALA A 1 96 ? -5.248 -2.367 10.820 1.00 81.94 96 ALA A CA 1
ATOM 718 C C . ALA A 1 96 ? -4.040 -2.741 11.687 1.00 81.94 96 ALA A C 1
ATOM 720 O O . ALA A 1 96 ? -3.931 -2.327 12.841 1.00 81.94 96 ALA A O 1
ATOM 721 N N . ASP A 1 97 ? -3.147 -3.566 11.140 1.00 87.06 97 ASP A N 1
ATOM 722 C CA . ASP A 1 97 ? -1.903 -3.922 11.817 1.00 87.06 97 ASP A CA 1
ATOM 723 C C . ASP A 1 97 ? -0.909 -2.755 11.719 1.00 87.06 97 ASP A C 1
ATOM 725 O O . ASP A 1 97 ? -0.268 -2.529 10.691 1.00 87.06 97 ASP A O 1
ATOM 729 N N . ALA A 1 98 ? -0.812 -1.965 12.791 1.00 86.62 98 ALA A N 1
ATOM 730 C CA . ALA A 1 98 ? 0.008 -0.756 12.808 1.00 86.62 98 ALA A CA 1
ATOM 731 C C . ALA A 1 98 ? 1.488 -1.037 12.493 1.00 86.62 98 ALA A C 1
ATOM 733 O O . ALA A 1 98 ? 2.142 -0.215 11.850 1.00 86.62 98 ALA A O 1
ATOM 734 N N . ALA A 1 99 ? 2.013 -2.202 12.891 1.00 88.62 99 ALA A N 1
ATOM 735 C CA . ALA A 1 99 ? 3.390 -2.583 12.598 1.00 88.62 99 ALA A CA 1
ATOM 736 C C . ALA A 1 99 ? 3.586 -2.845 11.098 1.00 88.62 99 ALA A C 1
ATOM 738 O O . ALA A 1 99 ? 4.543 -2.339 10.509 1.00 88.62 99 ALA A O 1
ATOM 739 N N . LEU A 1 100 ? 2.669 -3.575 10.460 1.00 88.19 100 LEU A N 1
ATOM 740 C CA . LEU A 1 100 ? 2.689 -3.816 9.018 1.00 88.19 100 LEU A CA 1
ATOM 741 C C . LEU A 1 100 ? 2.534 -2.521 8.213 1.00 88.19 100 LEU A C 1
ATOM 743 O O . LEU A 1 100 ? 3.296 -2.280 7.275 1.00 88.19 100 LEU A O 1
ATOM 747 N N . LEU A 1 101 ? 1.583 -1.668 8.596 1.00 89.69 101 LEU A N 1
ATOM 748 C CA . LEU A 1 101 ? 1.349 -0.382 7.938 1.00 89.69 101 LEU A CA 1
ATOM 749 C C . LEU A 1 101 ? 2.570 0.537 8.071 1.00 89.69 101 LEU A C 1
ATOM 751 O O . LEU A 1 101 ? 2.991 1.141 7.083 1.00 89.69 101 LEU A O 1
ATOM 755 N N . ALA A 1 102 ? 3.192 0.593 9.253 1.00 89.44 102 ALA A N 1
ATOM 756 C CA . ALA A 1 102 ? 4.420 1.351 9.477 1.00 89.44 102 ALA A CA 1
ATOM 757 C C . ALA A 1 102 ? 5.595 0.800 8.653 1.00 89.44 102 ALA A C 1
ATOM 759 O O . ALA A 1 102 ? 6.333 1.574 8.045 1.00 89.44 102 ALA A O 1
ATOM 760 N N . GLN A 1 103 ? 5.751 -0.525 8.558 1.00 88.56 103 GLN A N 1
ATOM 761 C CA . GLN A 1 103 ? 6.760 -1.144 7.687 1.00 88.56 103 GLN A CA 1
ATOM 762 C C . GLN A 1 103 ? 6.535 -0.791 6.212 1.00 88.56 103 GLN A C 1
ATOM 764 O O . GLN A 1 103 ? 7.491 -0.472 5.501 1.00 88.56 103 GLN A O 1
ATOM 769 N N . GLY A 1 104 ? 5.278 -0.813 5.761 1.00 88.44 104 GLY A N 1
ATOM 770 C CA . GLY A 1 104 ? 4.880 -0.356 4.433 1.00 88.44 104 GLY A CA 1
ATOM 771 C C . GLY A 1 104 ? 5.260 1.100 4.190 1.00 88.44 104 GLY A C 1
ATOM 772 O O . GLY A 1 104 ? 5.890 1.413 3.182 1.00 88.44 104 GLY A O 1
ATOM 773 N N . LEU A 1 105 ? 4.947 1.975 5.147 1.00 89.62 105 LEU A N 1
ATOM 774 C CA . LEU A 1 105 ? 5.260 3.400 5.091 1.00 89.62 105 LEU A CA 1
ATOM 775 C C . LEU A 1 105 ? 6.768 3.656 4.981 1.00 89.62 105 LEU A C 1
ATOM 777 O O . LEU A 1 105 ? 7.198 4.412 4.113 1.00 89.62 105 LEU A O 1
ATOM 781 N N . VAL A 1 106 ? 7.569 3.006 5.830 1.00 90.38 106 VAL A N 1
ATOM 782 C CA . VAL A 1 106 ? 9.035 3.121 5.821 1.00 90.38 106 VAL A CA 1
ATOM 783 C C . VAL A 1 106 ? 9.598 2.665 4.480 1.00 90.38 106 VAL A C 1
ATOM 785 O O . VAL A 1 106 ? 10.455 3.334 3.907 1.00 90.38 106 VAL A O 1
ATOM 788 N N . LEU A 1 107 ? 9.093 1.554 3.941 1.00 88.69 107 LEU A N 1
ATOM 789 C CA . LEU A 1 107 ? 9.539 1.048 2.650 1.00 88.69 107 LEU A CA 1
ATOM 790 C C . LEU A 1 107 ? 9.178 1.996 1.498 1.00 88.69 107 LEU A C 1
ATOM 792 O O . LEU A 1 107 ? 10.008 2.238 0.619 1.00 88.69 107 LEU A O 1
ATOM 796 N N . VAL A 1 108 ? 7.954 2.524 1.494 1.00 88.88 108 VAL A N 1
ATOM 797 C CA . VAL A 1 108 ? 7.467 3.496 0.505 1.00 88.88 108 VAL A CA 1
ATOM 798 C C . VAL A 1 108 ? 8.292 4.782 0.566 1.00 88.88 108 VAL A C 1
ATOM 800 O O . VAL A 1 108 ? 8.748 5.258 -0.473 1.00 88.88 108 VAL A O 1
ATOM 803 N N . ALA A 1 109 ? 8.552 5.304 1.767 1.00 87.44 109 ALA A N 1
ATOM 804 C CA . ALA A 1 109 ? 9.382 6.487 1.976 1.00 87.44 109 ALA A CA 1
ATOM 805 C C . ALA A 1 109 ? 10.813 6.270 1.458 1.00 87.44 109 ALA A C 1
ATOM 807 O O . ALA A 1 109 ? 11.260 7.014 0.586 1.00 87.44 109 ALA A O 1
ATOM 808 N N . ALA A 1 110 ? 11.466 5.182 1.875 1.00 87.94 110 ALA A N 1
ATOM 809 C CA . ALA A 1 110 ? 12.818 4.847 1.431 1.00 87.94 110 ALA A CA 1
ATOM 810 C C . 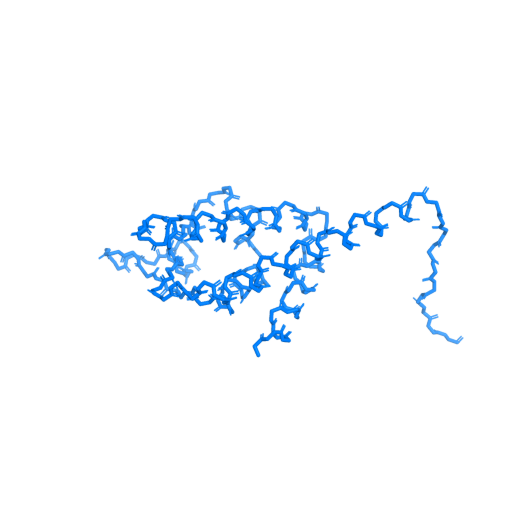ALA A 1 110 ? 12.905 4.656 -0.095 1.00 87.94 110 ALA A C 1
ATOM 812 O O . ALA A 1 110 ? 13.871 5.066 -0.738 1.00 87.94 110 ALA A O 1
ATOM 813 N N . SER A 1 111 ? 11.879 4.054 -0.705 1.00 86.50 111 SER A N 1
ATOM 814 C CA . SER A 1 111 ? 11.832 3.837 -2.158 1.00 86.50 111 SER A CA 1
ATOM 815 C C . SER A 1 111 ? 11.675 5.139 -2.937 1.00 86.50 111 SER A C 1
ATOM 817 O O . SER A 1 111 ? 12.226 5.276 -4.032 1.00 86.50 111 SER A O 1
ATOM 819 N N . ARG A 1 112 ? 10.950 6.104 -2.367 1.00 84.56 112 ARG A N 1
ATOM 820 C CA . ARG A 1 112 ? 10.791 7.446 -2.924 1.00 84.56 112 ARG A CA 1
ATOM 821 C C . ARG A 1 112 ? 12.097 8.228 -2.863 1.00 84.56 112 ARG A C 1
ATOM 823 O O . ARG A 1 112 ? 12.529 8.765 -3.877 1.00 84.56 112 ARG A O 1
ATOM 830 N N . GLU A 1 113 ? 12.767 8.214 -1.715 1.00 82.19 113 GLU A N 1
ATOM 831 C CA . GLU A 1 113 ? 14.084 8.837 -1.538 1.00 82.19 113 GLU A CA 1
ATOM 832 C C . GLU A 1 113 ? 15.111 8.252 -2.515 1.00 82.19 113 GLU A C 1
ATOM 834 O O . GLU A 1 113 ? 15.788 8.991 -3.227 1.00 82.19 113 GLU A O 1
ATOM 839 N N . ALA A 1 114 ? 15.143 6.924 -2.664 1.00 81.31 114 ALA A N 1
ATOM 840 C CA . ALA A 1 114 ? 15.980 6.262 -3.663 1.00 81.31 114 ALA A CA 1
ATOM 841 C C . ALA A 1 114 ? 15.613 6.652 -5.108 1.00 81.31 114 ALA A C 1
ATOM 843 O O . ALA A 1 114 ? 16.472 6.660 -5.992 1.00 81.31 114 ALA A O 1
ATOM 844 N N . SER A 1 115 ? 14.342 6.966 -5.381 1.00 76.06 115 SER A N 1
ATOM 845 C CA . SER A 1 115 ? 13.904 7.468 -6.686 1.00 76.06 115 SER A CA 1
ATOM 846 C C . SER A 1 115 ? 14.384 8.895 -6.956 1.00 76.06 115 SER A C 1
ATOM 848 O O . SER A 1 115 ? 14.803 9.188 -8.074 1.00 76.06 115 SER A O 1
ATOM 850 N N . LEU A 1 116 ? 14.375 9.758 -5.939 1.00 71.12 116 LEU A N 1
ATOM 851 C CA . LEU A 1 116 ? 14.870 11.133 -6.028 1.00 71.12 116 LEU A CA 1
ATOM 852 C C . LEU A 1 116 ? 16.390 11.177 -6.209 1.00 71.12 116 LEU A C 1
ATOM 854 O O . LEU A 1 116 ? 16.881 11.942 -7.035 1.00 71.12 116 LEU A O 1
ATOM 858 N N . LEU A 1 117 ? 17.130 10.311 -5.509 1.00 71.06 117 LEU A N 1
ATOM 859 C CA . LEU A 1 117 ? 18.584 10.213 -5.652 1.00 71.06 117 LEU A CA 1
ATOM 860 C C . LEU A 1 117 ? 18.987 9.821 -7.078 1.00 71.06 117 LEU A C 1
ATOM 862 O O . LEU A 1 117 ? 19.811 10.497 -7.681 1.00 71.06 117 LEU A O 1
ATOM 866 N N . VAL A 1 118 ? 18.358 8.802 -7.676 1.00 68.62 118 VAL A N 1
ATOM 867 C CA . VAL A 1 118 ? 18.679 8.432 -9.068 1.00 68.62 118 VAL A CA 1
ATOM 868 C C . VAL A 1 118 ? 18.212 9.476 -10.089 1.00 68.62 118 VAL A C 1
ATOM 870 O O . VAL A 1 118 ? 18.834 9.612 -11.139 1.00 68.62 118 VAL A O 1
ATOM 873 N N . ALA A 1 119 ? 17.150 10.234 -9.800 1.00 65.19 119 ALA A N 1
ATOM 874 C CA . ALA A 1 119 ? 16.750 11.366 -10.636 1.00 65.19 119 ALA A CA 1
ATOM 875 C C . ALA A 1 119 ? 17.784 12.505 -10.572 1.00 65.19 119 ALA A C 1
ATOM 877 O O . ALA A 1 119 ? 18.100 13.096 -11.602 1.00 65.19 119 ALA A O 1
ATOM 878 N N . SER A 1 120 ? 18.358 12.756 -9.391 1.00 59.22 120 SER A N 1
ATOM 879 C CA . SER A 1 120 ? 19.442 13.724 -9.196 1.00 59.22 120 SER A CA 1
ATOM 880 C C . SER A 1 120 ? 20.741 13.283 -9.884 1.00 59.22 120 SER A C 1
ATOM 882 O O . SER A 1 120 ? 21.406 14.102 -10.510 1.00 59.22 120 SER A O 1
ATOM 884 N N . GLU A 1 121 ? 21.073 11.990 -9.842 1.00 57.19 121 GLU A N 1
ATOM 885 C CA . GLU A 1 121 ? 22.261 11.417 -10.500 1.00 57.19 121 GLU A CA 1
ATOM 886 C C . GLU A 1 121 ? 22.121 11.393 -12.036 1.00 57.19 121 GLU A C 1
ATOM 888 O O . GLU A 1 121 ? 23.090 11.589 -12.767 1.00 57.19 121 GLU A O 1
ATOM 893 N N . ARG A 1 122 ? 20.899 11.226 -12.568 1.00 52.31 122 ARG A N 1
ATOM 894 C CA . ARG A 1 122 ? 20.631 11.317 -14.018 1.00 52.31 122 ARG A CA 1
ATOM 895 C C . ARG A 1 122 ? 20.629 12.747 -14.572 1.00 52.31 122 ARG A C 1
ATOM 897 O O . ARG A 1 122 ? 20.560 12.912 -15.788 1.00 52.31 122 ARG A O 1
ATOM 904 N N . GLY A 1 123 ? 20.770 13.761 -13.716 1.00 47.88 123 GLY A N 1
ATOM 905 C CA . GLY A 1 123 ? 21.069 15.141 -14.111 1.00 47.88 123 GLY A CA 1
ATOM 906 C C . GLY A 1 123 ? 22.529 15.373 -14.520 1.00 47.88 123 GLY A C 1
ATOM 907 O O . GLY A 1 123 ? 22.858 16.461 -14.985 1.00 47.88 123 GLY A O 1
ATOM 908 N N . GLY A 1 124 ? 23.406 14.371 -14.392 1.00 46.41 124 GLY A N 1
ATOM 909 C CA . GLY A 1 124 ? 24.814 14.493 -14.759 1.00 46.41 124 GLY A CA 1
ATOM 910 C C . GLY A 1 124 ? 25.514 13.144 -14.898 1.00 46.41 124 GLY A C 1
ATOM 911 O O . GLY A 1 124 ? 26.308 12.771 -14.046 1.00 46.41 124 GLY A O 1
ATOM 912 N N . GLY A 1 125 ? 25.267 12.419 -15.989 1.00 40.88 125 GLY A N 1
ATOM 913 C CA . GLY A 1 125 ? 26.083 11.253 -16.338 1.00 40.88 125 GLY A CA 1
ATOM 914 C C . GLY A 1 125 ? 25.467 10.388 -17.440 1.00 40.88 125 GLY A C 1
ATOM 915 O O . GLY A 1 125 ? 24.274 10.088 -17.366 1.00 40.88 125 GLY A O 1
ATOM 916 N N . PRO A 1 126 ? 26.234 9.982 -18.476 1.00 49.16 126 PRO A N 1
ATOM 917 C CA . PRO A 1 126 ? 25.729 9.101 -19.526 1.00 49.16 126 PRO A CA 1
ATOM 918 C C . PRO A 1 126 ? 25.334 7.727 -18.950 1.00 49.16 126 PRO A C 1
ATOM 920 O O . PRO A 1 126 ? 25.823 7.334 -17.887 1.00 49.16 126 PRO A O 1
ATOM 923 N N . PRO A 1 127 ? 24.442 6.980 -19.626 1.00 45.38 127 PRO A N 1
ATOM 924 C CA . PRO A 1 127 ? 23.884 5.746 -19.092 1.00 45.38 127 PRO A CA 1
ATOM 925 C C . PRO A 1 127 ? 24.969 4.671 -18.968 1.00 45.38 127 PRO A C 1
ATOM 927 O O . PRO A 1 127 ? 25.502 4.181 -19.964 1.00 45.38 127 PRO A O 1
ATOM 930 N N . ALA A 1 128 ? 25.275 4.280 -17.731 1.00 48.16 128 ALA A N 1
ATOM 931 C CA . ALA A 1 128 ? 26.094 3.113 -17.454 1.00 48.16 128 ALA A CA 1
ATOM 932 C C . ALA A 1 128 ? 25.330 1.836 -17.844 1.00 48.16 128 ALA A C 1
ATOM 934 O O . ALA A 1 128 ? 24.389 1.418 -17.173 1.00 48.16 128 ALA A O 1
ATOM 935 N N . ALA A 1 129 ? 25.764 1.278 -18.973 1.00 51.50 129 ALA A N 1
ATOM 936 C CA . ALA A 1 129 ? 25.961 -0.142 -19.243 1.00 51.50 129 ALA A CA 1
ATOM 937 C C . ALA A 1 129 ? 24.859 -1.120 -18.794 1.00 51.50 129 ALA A C 1
ATOM 939 O O . ALA A 1 129 ? 24.862 -1.636 -17.679 1.00 51.50 129 ALA A O 1
ATOM 940 N N . ALA A 1 130 ? 24.022 -1.508 -19.756 1.00 45.28 130 ALA A N 1
ATOM 941 C CA . ALA A 1 130 ? 23.456 -2.850 -19.810 1.00 45.28 130 ALA A CA 1
ATOM 942 C C . ALA A 1 130 ? 23.187 -3.238 -21.271 1.00 45.28 130 ALA A C 1
ATOM 944 O O . ALA A 1 130 ? 22.147 -2.887 -21.817 1.00 45.28 130 ALA A O 1
ATOM 945 N N . ALA A 1 131 ? 24.122 -3.951 -21.899 1.00 38.72 131 ALA A N 1
ATOM 946 C CA . ALA A 1 131 ? 23.824 -5.000 -22.874 1.00 38.72 131 ALA A CA 1
ATOM 947 C C . ALA A 1 131 ? 25.118 -5.754 -23.195 1.00 38.72 131 ALA A C 1
ATOM 949 O O . ALA A 1 131 ? 26.122 -5.159 -23.575 1.00 38.72 131 ALA A O 1
ATOM 950 N N . ALA A 1 132 ? 25.069 -7.061 -22.981 1.00 40.72 132 ALA A N 1
ATOM 951 C CA . ALA A 1 132 ? 26.109 -8.016 -23.302 1.00 40.72 132 ALA A CA 1
ATOM 952 C C . ALA A 1 132 ? 26.324 -8.142 -24.818 1.00 40.72 132 ALA A C 1
ATOM 954 O O . ALA A 1 132 ? 25.347 -8.130 -25.567 1.00 40.72 132 ALA A O 1
ATOM 955 N N . ALA A 1 133 ? 27.581 -8.334 -25.219 1.00 36.56 133 ALA A N 1
ATOM 956 C CA . ALA A 1 133 ? 28.034 -9.215 -26.300 1.00 36.56 133 ALA A CA 1
ATOM 957 C C . ALA A 1 133 ? 29.564 -9.313 -26.244 1.00 36.56 133 ALA A C 1
ATOM 959 O O . ALA A 1 133 ? 30.210 -8.242 -26.201 1.00 36.56 133 ALA A O 1
#

InterPro domains:
  IPR018997 PUB domain [PF09409] (18-77)
  IPR036339 PUB-like domain superfamily [SSF143503] (9-76)

Foldseek 3Di:
DLVQLLVLLVLLCVVCVVLSLQLLVVLLVLLVVCLVCVVDQVSQKAFLPPPSNCVRQSVDPSSVSNVVQLQWDQAADPVNDAPPPNGRRMTGRPDNPNVSSVSSNVSSVVSSVVVVVVVVVVVDDDDPDDDDD

Radius of gyration: 16.42 Å; chains: 1; bounding box: 54×26×41 Å

Secondary structure (DSSP, 8-state):
-HHHHHHHHHHHHHHHGGGHHHHHHHHHHHHHHHHH-TT-TTTSEEETT-HHHIIIIIT-HHHHHHHHHTT-EEE--TT-PPPGGGS-SEEE-SS--HHHHHHHHHHHHHHHHHHHHHHHHTTS---------

pLDDT: mean 79.33, std 14.6, range [36.56, 91.12]

Sequence (133 aa):
MTEALRSHVRALRAESGEKFDAALDTCKTLLQNVLEQPDEAKFRTIRLGNAAFHQRLGQFPSGIALLRSLGFEDANAADGSPGGDGLPAYLALPVADAALLAQGLVLVAASREASLLVASERGGGPPAAAAAA